Protein AF-A0A7V0XRC6-F1 (afdb_monomer_lite)

Radius of gyration: 18.19 Å; chains: 1; bounding box: 41×28×51 Å

Structure (mmCIF, N/CA/C/O backbone):
data_AF-A0A7V0XRC6-F1
#
_entry.id   AF-A0A7V0XRC6-F1
#
loop_
_atom_site.group_PDB
_atom_site.id
_atom_site.type_symbol
_atom_site.label_atom_id
_atom_site.label_alt_id
_atom_site.label_comp_id
_atom_site.label_asym_id
_atom_site.label_entity_id
_atom_site.label_seq_id
_atom_site.pdbx_PDB_ins_code
_atom_site.Cartn_x
_atom_site.Cartn_y
_atom_site.Cartn_z
_atom_site.occupancy
_atom_site.B_iso_or_equiv
_atom_site.auth_seq_id
_atom_site.auth_comp_id
_atom_site.auth_asym_id
_atom_site.auth_atom_id
_atom_site.pdbx_PDB_model_num
ATOM 1 N N . VAL A 1 1 ? 15.036 2.939 -5.766 1.00 83.31 1 VAL A N 1
ATOM 2 C CA . VAL A 1 1 ? 15.113 1.825 -6.747 1.00 83.31 1 VAL A CA 1
ATOM 3 C C . VAL A 1 1 ? 14.573 2.271 -8.090 1.00 83.31 1 VAL A C 1
ATOM 5 O O . VAL A 1 1 ? 15.359 2.330 -9.023 1.00 83.31 1 VAL A O 1
ATOM 8 N N . SER A 1 2 ? 13.305 2.693 -8.169 1.00 86.25 2 SER A N 1
ATOM 9 C CA . SER A 1 2 ? 12.701 3.225 -9.401 1.00 86.25 2 SER A CA 1
ATOM 10 C C . SER A 1 2 ? 13.539 4.325 -10.059 1.00 86.25 2 SER A C 1
ATOM 12 O O . SER A 1 2 ? 13.905 4.175 -11.213 1.00 86.25 2 SER A O 1
ATOM 14 N N . MET A 1 3 ? 13.958 5.357 -9.317 1.00 90.06 3 MET A N 1
ATOM 15 C CA . MET A 1 3 ? 14.792 6.444 -9.867 1.00 90.06 3 MET A CA 1
ATOM 16 C C . MET A 1 3 ? 16.083 5.955 -10.536 1.00 90.06 3 MET A C 1
ATOM 18 O O . MET A 1 3 ? 16.470 6.493 -11.564 1.00 90.06 3 MET A O 1
ATOM 22 N N . HIS A 1 4 ? 16.715 4.908 -9.998 1.00 93.50 4 HIS A N 1
ATOM 23 C CA . HIS A 1 4 ? 17.896 4.305 -10.617 1.00 93.50 4 HIS A CA 1
ATOM 24 C C . HIS A 1 4 ? 17.527 3.522 -11.884 1.00 93.50 4 HIS A C 1
ATOM 26 O O . HIS A 1 4 ? 18.182 3.667 -12.906 1.00 93.50 4 HIS A O 1
ATOM 32 N N . ILE A 1 5 ? 16.435 2.750 -11.864 1.00 94.19 5 ILE A N 1
ATOM 33 C CA . ILE A 1 5 ? 15.938 2.037 -13.054 1.00 94.19 5 ILE A CA 1
ATOM 34 C C . ILE A 1 5 ? 15.636 3.011 -14.201 1.00 94.19 5 ILE A C 1
ATOM 36 O O . ILE A 1 5 ? 15.929 2.713 -15.359 1.00 94.19 5 ILE A O 1
ATOM 40 N N . LEU A 1 6 ? 15.095 4.194 -13.893 1.00 94.38 6 LEU A N 1
ATOM 41 C CA . LEU A 1 6 ? 14.748 5.196 -14.902 1.00 94.38 6 LEU A CA 1
ATOM 42 C C . LEU A 1 6 ? 15.967 5.728 -15.674 1.00 94.38 6 LEU A C 1
ATOM 44 O O . LEU A 1 6 ? 15.819 6.108 -16.838 1.00 94.38 6 LEU A O 1
ATOM 48 N N . THR A 1 7 ? 17.162 5.704 -15.072 1.00 95.56 7 THR A N 1
ATOM 49 C CA . THR A 1 7 ? 18.411 6.143 -15.716 1.00 95.56 7 THR A CA 1
ATOM 50 C C . THR A 1 7 ? 19.081 5.059 -16.561 1.00 95.56 7 THR A C 1
ATOM 52 O O . THR A 1 7 ? 20.041 5.352 -17.267 1.00 95.56 7 THR A O 1
ATOM 55 N N . LEU A 1 8 ? 18.608 3.810 -16.506 1.00 94.81 8 LEU A N 1
ATOM 56 C CA . LEU A 1 8 ? 19.203 2.702 -17.255 1.00 94.81 8 LEU A CA 1
ATOM 57 C C . LEU A 1 8 ? 18.740 2.687 -18.722 1.00 94.81 8 LEU A C 1
ATOM 59 O O . LEU A 1 8 ? 17.635 3.127 -19.063 1.00 94.81 8 LEU A O 1
ATOM 63 N N . ASN A 1 9 ? 19.582 2.116 -19.587 1.00 94.12 9 ASN A N 1
ATOM 64 C CA . ASN A 1 9 ? 19.286 1.886 -21.009 1.00 94.12 9 ASN A CA 1
ATOM 65 C C . ASN A 1 9 ? 18.667 0.507 -21.277 1.00 94.12 9 ASN A C 1
ATOM 67 O O . ASN A 1 9 ? 17.942 0.335 -22.251 1.00 94.12 9 ASN A O 1
ATOM 71 N N . SER A 1 10 ? 18.936 -0.467 -20.409 1.00 93.75 10 SER A N 1
ATOM 72 C CA . SER A 1 10 ? 18.333 -1.800 -20.427 1.00 93.75 10 SER A CA 1
ATOM 73 C C . SER A 1 10 ? 18.234 -2.335 -18.999 1.00 93.75 10 SER A C 1
ATOM 75 O O . SER A 1 10 ? 18.891 -1.818 -18.092 1.00 93.75 10 SER A O 1
ATOM 77 N N . LEU A 1 11 ? 17.398 -3.349 -18.801 1.00 95.19 11 LEU A N 1
ATOM 78 C CA . LEU A 1 11 ? 17.209 -4.034 -17.529 1.00 95.19 11 LEU A CA 1
ATOM 79 C C . LEU A 1 11 ? 16.918 -5.506 -17.825 1.00 95.19 11 LEU A C 1
ATOM 81 O O . LEU A 1 11 ? 16.144 -5.793 -18.738 1.00 95.19 11 LEU A O 1
ATOM 85 N N . SER A 1 12 ? 17.529 -6.422 -17.077 1.00 94.75 12 SER A N 1
ATOM 86 C CA . SER A 1 12 ? 17.144 -7.836 -17.071 1.00 94.75 12 SER A CA 1
ATOM 87 C C . SER A 1 12 ? 16.329 -8.145 -15.822 1.00 94.75 12 SER A C 1
ATOM 89 O O . SER A 1 12 ? 16.464 -7.486 -14.793 1.00 94.75 12 SER A O 1
ATOM 91 N N . ASP A 1 13 ? 15.506 -9.181 -15.896 1.00 92.50 13 ASP A N 1
ATOM 92 C CA . ASP A 1 13 ? 14.722 -9.683 -14.766 1.00 92.50 13 ASP A CA 1
ATOM 93 C C . ASP A 1 13 ? 15.594 -10.339 -13.684 1.00 92.50 13 ASP A C 1
ATOM 95 O O . ASP A 1 13 ? 15.197 -10.449 -12.532 1.00 92.50 13 ASP A O 1
ATOM 99 N N . THR A 1 14 ? 16.817 -10.722 -14.038 1.00 94.50 14 THR A N 1
ATOM 100 C CA . THR A 1 14 ? 17.846 -11.201 -13.109 1.00 94.50 14 THR A CA 1
ATOM 101 C C . THR A 1 14 ? 18.688 -10.080 -12.501 1.00 94.50 14 THR A C 1
ATOM 103 O O . THR A 1 14 ? 19.553 -10.350 -11.664 1.00 94.50 14 THR A O 1
ATOM 106 N N . SER A 1 15 ? 18.489 -8.822 -12.912 1.00 96.12 15 SER A N 1
ATOM 107 C CA . SER A 1 15 ? 19.266 -7.711 -12.369 1.00 96.12 15 SER A CA 1
ATOM 108 C C . SER A 1 15 ? 18.884 -7.446 -10.914 1.00 96.12 15 SER A C 1
ATOM 110 O O . SER A 1 15 ? 17.739 -7.625 -10.486 1.00 96.12 15 SER A O 1
ATOM 112 N N . ARG A 1 16 ? 19.847 -6.942 -10.139 1.00 96.31 16 ARG A N 1
ATOM 113 C CA . ARG A 1 16 ? 19.629 -6.583 -8.734 1.00 96.31 16 ARG A CA 1
ATOM 114 C C . ARG A 1 16 ? 18.501 -5.562 -8.572 1.00 96.31 16 ARG A C 1
ATOM 116 O O . ARG A 1 16 ? 17.745 -5.625 -7.608 1.00 96.31 16 ARG A O 1
ATOM 123 N N . GLU A 1 17 ? 18.405 -4.597 -9.478 1.00 96.50 17 GLU A N 1
ATOM 124 C CA . GLU A 1 17 ? 17.394 -3.544 -9.467 1.00 96.50 17 GLU A CA 1
ATOM 125 C C . GLU A 1 17 ? 15.993 -4.105 -9.694 1.00 96.50 17 GLU A C 1
ATOM 127 O O . GLU A 1 17 ? 15.081 -3.726 -8.959 1.00 96.50 17 GLU A O 1
ATOM 132 N N . PHE A 1 18 ? 15.831 -5.005 -10.670 1.00 96.81 18 PHE A N 1
ATOM 133 C CA . PHE A 1 18 ? 14.541 -5.627 -10.955 1.00 96.81 18 PHE A CA 1
ATOM 134 C C . PHE A 1 18 ? 14.104 -6.556 -9.823 1.00 96.81 18 PHE A C 1
ATOM 136 O O . PHE A 1 18 ? 12.979 -6.440 -9.339 1.00 96.81 18 PHE A O 1
ATOM 143 N N . MET A 1 19 ? 15.006 -7.407 -9.330 1.00 96.69 19 MET A N 1
ATOM 144 C CA . MET A 1 19 ? 14.725 -8.289 -8.193 1.00 96.69 19 MET A CA 1
ATOM 145 C C . MET A 1 19 ? 14.339 -7.486 -6.948 1.00 96.69 19 MET A C 1
ATOM 147 O O . MET A 1 19 ? 13.372 -7.808 -6.264 1.00 96.69 19 MET A O 1
ATOM 151 N N . ARG A 1 20 ? 15.039 -6.375 -6.681 1.00 97.19 20 ARG A N 1
ATOM 152 C CA . ARG A 1 20 ? 14.698 -5.487 -5.565 1.00 97.19 20 ARG A CA 1
ATOM 153 C C . ARG A 1 20 ? 13.345 -4.803 -5.760 1.00 97.19 20 ARG A C 1
ATOM 155 O O . ARG A 1 20 ? 12.627 -4.630 -4.783 1.00 97.19 20 ARG A O 1
ATOM 162 N N . LEU A 1 21 ? 13.013 -4.375 -6.978 1.00 97.38 21 LEU A N 1
ATOM 163 C CA . LEU A 1 21 ? 11.708 -3.784 -7.274 1.00 97.38 21 LEU A CA 1
ATOM 164 C C . LEU A 1 21 ? 10.579 -4.810 -7.108 1.00 97.38 21 LEU A C 1
ATOM 166 O O . LEU A 1 21 ? 9.556 -4.474 -6.521 1.00 97.38 21 LEU A O 1
ATOM 170 N N . SER A 1 22 ? 10.790 -6.041 -7.574 1.00 96.69 22 SER A N 1
ATOM 171 C CA . SER A 1 22 ? 9.833 -7.147 -7.446 1.00 96.69 22 SER A CA 1
ATOM 172 C C . SER A 1 22 ? 9.567 -7.461 -5.978 1.00 96.69 22 SER A C 1
ATOM 174 O O . SER A 1 22 ? 8.424 -7.403 -5.548 1.00 96.69 22 SER A O 1
ATOM 176 N N . HIS A 1 23 ? 10.624 -7.612 -5.177 1.00 95.38 23 HIS A N 1
ATOM 177 C CA . HIS A 1 23 ? 10.496 -7.832 -3.738 1.00 95.38 23 HIS A CA 1
ATOM 178 C C . HIS A 1 23 ? 9.765 -6.677 -3.032 1.00 95.38 23 HIS A C 1
ATOM 180 O O . HIS A 1 23 ? 8.871 -6.907 -2.231 1.00 95.38 23 HIS A O 1
ATOM 186 N N . ILE A 1 24 ? 10.081 -5.412 -3.348 1.00 95.75 24 ILE A N 1
ATOM 187 C CA . ILE A 1 24 ? 9.326 -4.266 -2.800 1.00 95.75 24 ILE A CA 1
ATOM 188 C C . ILE A 1 24 ? 7.845 -4.345 -3.189 1.00 95.75 24 ILE A C 1
ATOM 190 O O . ILE A 1 24 ? 6.990 -4.018 -2.377 1.00 95.75 24 ILE A O 1
ATOM 194 N N . THR A 1 25 ? 7.547 -4.756 -4.420 1.00 96.25 25 THR A N 1
ATOM 195 C CA . THR A 1 25 ? 6.171 -4.876 -4.914 1.00 96.25 25 THR A CA 1
ATOM 196 C C . THR A 1 25 ? 5.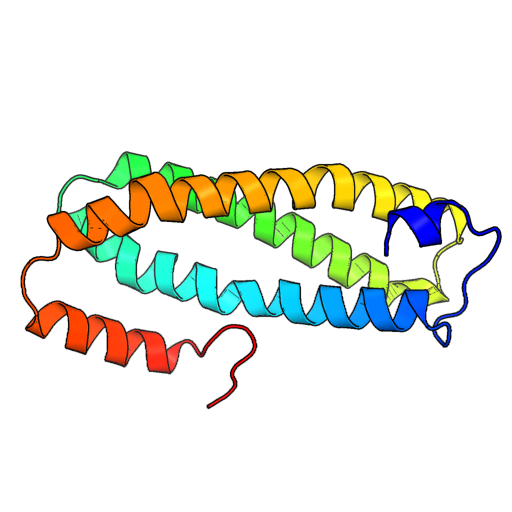412 -5.980 -4.180 1.00 96.25 25 THR A C 1
ATOM 198 O O . THR A 1 25 ? 4.271 -5.756 -3.801 1.00 96.25 25 THR A O 1
ATOM 201 N N . GLU A 1 26 ? 6.052 -7.116 -3.894 1.00 93.75 26 GLU A N 1
ATOM 202 C CA . GLU A 1 26 ? 5.484 -8.190 -3.064 1.00 93.75 26 GLU A CA 1
ATOM 203 C C . GLU A 1 26 ? 5.146 -7.695 -1.650 1.00 93.75 26 GLU A C 1
ATOM 205 O O . GLU A 1 26 ? 4.026 -7.888 -1.186 1.00 93.75 26 GLU A O 1
ATOM 210 N N . HIS A 1 27 ? 6.066 -6.972 -0.997 1.00 91.62 27 HIS A N 1
ATOM 211 C CA . HIS A 1 27 ? 5.808 -6.367 0.320 1.00 91.62 27 HIS A CA 1
ATOM 212 C C . HIS A 1 27 ? 4.677 -5.338 0.286 1.00 91.62 27 HIS A C 1
ATOM 214 O O . HIS A 1 27 ? 3.882 -5.266 1.214 1.00 91.62 27 HIS A O 1
ATOM 220 N N . LEU A 1 28 ? 4.586 -4.542 -0.782 1.00 93.94 28 LEU A N 1
ATOM 221 C CA . LEU A 1 28 ? 3.471 -3.613 -0.957 1.00 93.94 28 LEU A CA 1
ATOM 222 C C . LEU A 1 28 ? 2.150 -4.354 -1.175 1.00 93.94 28 LEU A C 1
ATOM 224 O O . LEU A 1 28 ? 1.133 -3.905 -0.670 1.00 93.94 28 LEU A O 1
ATOM 228 N N . ASN A 1 29 ? 2.148 -5.483 -1.881 1.00 92.00 29 ASN A N 1
ATOM 229 C CA . ASN A 1 29 ? 0.942 -6.287 -2.063 1.00 92.00 29 ASN A CA 1
ATOM 230 C C . ASN A 1 29 ? 0.431 -6.863 -0.731 1.00 92.00 29 ASN A C 1
ATOM 232 O O . ASN A 1 29 ? -0.774 -6.912 -0.516 1.00 92.00 29 ASN A O 1
ATOM 236 N N . ALA A 1 30 ? 1.332 -7.209 0.194 1.00 88.38 30 ALA A N 1
ATOM 237 C CA . ALA A 1 30 ? 0.966 -7.621 1.553 1.00 88.38 30 ALA A CA 1
ATOM 238 C C . ALA A 1 30 ? 0.323 -6.493 2.392 1.00 88.38 30 ALA A C 1
ATOM 240 O O . ALA A 1 30 ? -0.293 -6.762 3.420 1.00 88.38 30 ALA A O 1
ATOM 241 N N . LEU A 1 31 ? 0.399 -5.227 1.955 1.00 90.19 31 LEU A N 1
ATOM 242 C CA . LEU A 1 31 ? -0.319 -4.123 2.603 1.00 90.19 31 LEU A CA 1
ATOM 243 C C . LEU A 1 31 ? -1.841 -4.330 2.558 1.00 90.19 31 LEU A C 1
ATOM 245 O O . LEU A 1 31 ? -2.546 -3.778 3.393 1.00 90.19 31 LEU A O 1
ATOM 249 N N . GLU A 1 32 ? -2.366 -5.124 1.621 1.00 89.38 32 GLU A N 1
ATOM 250 C CA . GLU A 1 32 ? -3.805 -5.393 1.523 1.00 89.38 32 GLU A CA 1
ATOM 251 C C . GLU A 1 32 ? -4.403 -5.924 2.826 1.00 89.38 32 GLU A C 1
ATOM 253 O O . GLU A 1 32 ? -5.425 -5.390 3.255 1.00 89.38 32 GLU A O 1
ATOM 258 N N . GLU A 1 33 ? -3.706 -6.850 3.490 1.00 90.62 33 GLU A N 1
ATOM 259 C CA . GLU A 1 33 ? -4.079 -7.432 4.788 1.00 90.62 33 GLU A CA 1
ATOM 260 C C . GLU A 1 33 ? -4.157 -6.358 5.884 1.00 90.62 33 GLU A C 1
ATOM 262 O O . GLU A 1 33 ? -5.007 -6.385 6.773 1.00 90.62 33 GLU A O 1
ATOM 267 N N . HIS A 1 34 ? -3.272 -5.358 5.836 1.00 92.88 34 HIS A N 1
ATOM 268 C CA . HIS A 1 34 ? -3.348 -4.218 6.744 1.00 92.88 34 HIS A CA 1
ATOM 269 C C . HIS A 1 34 ? -4.595 -3.373 6.489 1.00 92.88 34 HIS A C 1
ATOM 271 O O . HIS A 1 34 ? -5.333 -3.109 7.437 1.00 92.88 34 HIS A O 1
ATOM 277 N N . LEU A 1 35 ? -4.860 -3.035 5.229 1.00 94.81 35 LEU A N 1
ATOM 278 C CA . LEU A 1 35 ? -6.034 -2.254 4.848 1.00 94.81 35 LEU A CA 1
ATOM 279 C C . LEU A 1 35 ? -7.346 -3.005 5.152 1.00 94.81 35 LEU A C 1
ATOM 281 O O . LEU A 1 35 ? -8.338 -2.376 5.513 1.00 94.81 35 LEU A O 1
ATOM 285 N N . ASP A 1 36 ? -7.368 -4.338 5.039 1.00 94.50 36 ASP A N 1
ATOM 286 C CA . ASP A 1 36 ? -8.536 -5.164 5.381 1.00 94.50 36 ASP A CA 1
ATOM 287 C C . ASP A 1 36 ? -8.808 -5.167 6.887 1.00 94.50 36 ASP A C 1
ATOM 289 O O . ASP A 1 36 ? -9.950 -4.985 7.300 1.00 94.50 36 ASP A O 1
ATOM 293 N N . ARG A 1 37 ? -7.776 -5.252 7.737 1.00 94.50 37 ARG A N 1
ATOM 294 C CA . ARG A 1 37 ? -7.959 -5.120 9.196 1.00 94.50 37 ARG A CA 1
ATOM 295 C C . ARG A 1 37 ? -8.584 -3.780 9.575 1.00 94.50 37 ARG A C 1
ATOM 297 O O . ARG A 1 37 ? -9.435 -3.712 10.462 1.00 94.50 37 ARG A O 1
ATOM 304 N N . GLU A 1 38 ? -8.194 -2.707 8.902 1.00 96.00 38 GLU A N 1
ATOM 305 C CA . GLU A 1 38 ? -8.817 -1.408 9.130 1.00 96.00 38 GLU A CA 1
ATOM 306 C C . GLU A 1 38 ? -10.266 -1.372 8.646 1.00 96.00 38 GLU A C 1
ATOM 308 O O . GLU A 1 38 ? -11.159 -1.036 9.428 1.00 96.00 38 GLU A O 1
ATOM 313 N N . ASN A 1 39 ? -10.500 -1.774 7.395 1.00 96.38 39 ASN A N 1
ATOM 314 C CA . ASN A 1 39 ? -11.815 -1.758 6.756 1.00 96.38 39 ASN A CA 1
ATOM 315 C C . ASN A 1 39 ? -12.845 -2.627 7.481 1.00 96.38 39 ASN A C 1
ATOM 317 O O . ASN A 1 39 ? -13.983 -2.198 7.680 1.00 96.38 39 ASN A O 1
ATOM 321 N N . ASP A 1 40 ? -12.444 -3.832 7.877 1.00 95.25 40 ASP A N 1
ATOM 322 C CA . ASP A 1 40 ? -13.361 -4.874 8.329 1.00 95.25 40 ASP A CA 1
ATOM 323 C C . ASP A 1 40 ? -13.463 -4.947 9.854 1.00 95.25 40 ASP A C 1
ATOM 325 O O . ASP A 1 40 ? -14.433 -5.496 10.380 1.00 95.25 40 ASP A O 1
ATOM 329 N N . VAL A 1 41 ? -12.504 -4.362 10.585 1.00 94.44 41 VAL A N 1
ATOM 330 C CA . VAL A 1 41 ? -12.462 -4.438 12.055 1.00 94.44 41 VAL A CA 1
ATOM 331 C C . VAL A 1 41 ? -12.528 -3.060 12.708 1.00 94.44 41 VAL A C 1
ATOM 333 O O . VAL A 1 41 ? -13.403 -2.816 13.544 1.00 94.44 41 VAL A O 1
ATOM 336 N N . ILE A 1 42 ? -11.652 -2.125 12.331 1.00 95.00 42 ILE A N 1
ATOM 337 C CA . ILE A 1 42 ? -11.574 -0.808 12.990 1.00 95.00 42 ILE A CA 1
ATOM 338 C C . ILE A 1 42 ? -12.700 0.124 12.526 1.00 95.00 42 ILE A C 1
ATOM 340 O O . ILE A 1 42 ? -13.377 0.753 13.349 1.00 95.00 42 ILE A O 1
ATOM 344 N N . PHE A 1 43 ? -12.951 0.207 11.220 1.00 97.06 43 PHE A N 1
ATOM 345 C CA . PHE A 1 43 ? -13.945 1.123 10.664 1.00 97.06 43 PHE A CA 1
ATOM 346 C C . PHE A 1 43 ? -15.371 0.825 11.120 1.00 97.06 43 PHE A C 1
ATOM 348 O O . PHE A 1 43 ? -16.061 1.788 11.451 1.00 97.06 43 PHE A O 1
ATOM 355 N N . PRO A 1 44 ? -15.848 -0.431 11.229 1.00 95.62 44 PRO A N 1
ATOM 356 C CA . PRO A 1 44 ? -17.178 -0.705 11.764 1.00 95.62 44 PRO A CA 1
ATOM 357 C C . PRO A 1 44 ? -17.367 -0.145 13.178 1.00 95.62 44 PRO A C 1
ATOM 359 O O . PRO A 1 44 ? -18.419 0.421 13.484 1.00 95.62 44 PRO A O 1
ATOM 362 N N . MET A 1 45 ? -16.326 -0.213 14.014 1.00 94.25 45 MET A N 1
ATOM 363 C CA . MET A 1 45 ? -16.355 0.309 15.382 1.00 94.25 45 MET A CA 1
ATOM 364 C C . MET A 1 45 ? -16.410 1.836 15.428 1.00 94.25 45 MET A C 1
ATOM 366 O O . MET A 1 45 ? -17.130 2.407 16.252 1.00 94.25 45 MET A O 1
ATOM 370 N N . LEU A 1 46 ? -15.680 2.512 14.545 1.00 96.44 46 LEU A N 1
ATOM 371 C CA . LEU A 1 46 ? -15.712 3.970 14.428 1.00 96.44 46 LEU A CA 1
ATOM 372 C C . LEU A 1 46 ? -17.021 4.467 13.794 1.00 96.44 46 LEU A C 1
ATOM 374 O O . LEU A 1 46 ? -17.641 5.410 14.295 1.00 96.44 46 LEU A O 1
ATOM 378 N N . LYS A 1 47 ? -17.500 3.790 12.745 1.00 97.06 47 LYS A N 1
ATOM 379 C CA . LYS A 1 47 ? -18.778 4.063 12.069 1.00 97.06 47 LYS A CA 1
ATOM 380 C C . LYS A 1 47 ? -19.949 3.977 13.042 1.00 97.06 47 LYS A C 1
ATOM 382 O O . LYS A 1 47 ? -20.753 4.905 13.102 1.00 97.06 47 LYS A O 1
ATOM 387 N N . SER A 1 48 ? -19.999 2.938 13.883 1.00 95.12 48 SER A N 1
ATOM 388 C CA . SER A 1 48 ? -21.051 2.787 14.900 1.00 95.12 48 SER A CA 1
ATOM 389 C C . SER A 1 48 ? -21.041 3.893 15.967 1.00 95.12 48 SER A C 1
ATOM 391 O O . SER A 1 48 ? -21.977 3.990 16.757 1.00 95.12 48 SER A O 1
ATOM 393 N N . ARG A 1 49 ? -19.979 4.707 16.016 1.00 94.81 49 ARG A N 1
ATOM 394 C CA . ARG A 1 49 ? -19.782 5.834 16.940 1.00 94.81 49 ARG A CA 1
ATOM 395 C C . ARG A 1 49 ? -19.884 7.196 16.242 1.00 94.81 49 ARG A C 1
ATOM 397 O O . ARG A 1 49 ? -19.531 8.208 16.835 1.00 94.81 49 ARG A O 1
ATOM 404 N N . GLY A 1 50 ? -20.383 7.233 15.003 1.00 96.44 50 GLY A N 1
ATOM 405 C CA . GLY A 1 50 ? -20.675 8.469 14.269 1.00 96.44 50 GLY A CA 1
ATOM 406 C C . GLY A 1 50 ? -19.563 8.965 13.341 1.00 96.44 50 GLY A C 1
ATOM 407 O O . GLY A 1 50 ? -19.718 10.019 12.731 1.00 96.44 50 GLY A O 1
ATOM 408 N N . TRP A 1 51 ? -18.474 8.211 13.172 1.00 97.38 51 TRP A N 1
ATOM 409 C CA . TRP A 1 51 ? -17.312 8.622 12.368 1.00 97.38 51 TRP A CA 1
ATOM 410 C C . TRP A 1 51 ? -17.340 8.112 10.922 1.00 97.38 51 TRP A C 1
ATOM 412 O O . TRP A 1 51 ? -16.303 7.914 10.291 1.00 97.38 51 TRP A O 1
ATOM 422 N N . GLU A 1 52 ? -18.533 7.905 10.363 1.00 97.31 52 GLU A N 1
ATOM 423 C CA . GLU A 1 52 ? -18.692 7.279 9.048 1.00 97.31 52 GLU A CA 1
ATOM 424 C C . GLU A 1 52 ? -18.054 8.070 7.903 1.00 97.31 52 GLU A C 1
ATOM 426 O O . GLU A 1 52 ? -17.475 7.479 6.992 1.00 97.31 52 GLU A O 1
ATOM 431 N N . THR A 1 53 ? -18.128 9.399 7.945 1.00 97.44 53 THR A N 1
ATOM 432 C CA . THR A 1 53 ? -17.557 10.259 6.901 1.00 97.44 53 THR A CA 1
ATOM 433 C C . THR A 1 53 ? -16.035 10.180 6.860 1.00 97.44 53 THR A C 1
ATOM 435 O O . THR A 1 53 ? -15.467 10.113 5.771 1.00 97.44 53 THR A O 1
ATOM 438 N N . LEU A 1 54 ? -15.385 10.136 8.029 1.00 96.56 54 LEU A N 1
ATOM 439 C CA . LEU A 1 54 ? -13.941 9.944 8.138 1.00 96.56 54 LEU A CA 1
ATOM 440 C C . LEU A 1 54 ? -13.548 8.576 7.580 1.00 96.56 54 LEU A C 1
ATOM 442 O O . LEU A 1 54 ? -12.732 8.521 6.665 1.00 96.56 54 LEU A O 1
ATOM 446 N N . CYS A 1 55 ? -14.175 7.496 8.062 1.00 97.62 55 CYS A N 1
ATOM 447 C CA . CYS A 1 55 ? -13.874 6.146 7.583 1.00 97.62 55 CYS A CA 1
ATOM 448 C C . CYS A 1 55 ? -14.056 6.035 6.066 1.00 97.62 55 CYS A C 1
ATOM 450 O O . CYS A 1 55 ? -13.181 5.519 5.389 1.00 97.62 55 CYS A O 1
ATOM 452 N N . ARG A 1 56 ? -15.131 6.603 5.504 1.00 97.56 56 ARG A N 1
ATOM 453 C CA . ARG A 1 56 ? -15.359 6.598 4.052 1.00 97.56 56 ARG A CA 1
ATOM 454 C C . ARG A 1 56 ? -14.272 7.345 3.277 1.00 97.56 56 ARG A C 1
ATOM 456 O O . ARG A 1 56 ? -13.947 6.964 2.156 1.00 97.56 56 ARG A O 1
ATOM 463 N N . SER A 1 57 ? -13.726 8.423 3.839 1.00 96.69 57 SER A N 1
ATOM 464 C CA . SER A 1 57 ? -12.600 9.136 3.228 1.00 96.69 57 SER A CA 1
ATOM 465 C C . SER A 1 57 ? -11.363 8.242 3.154 1.00 96.69 57 SER A C 1
ATOM 467 O O . SER A 1 57 ? -10.755 8.148 2.091 1.00 96.69 57 SER A O 1
ATOM 469 N N . VAL A 1 58 ? -11.041 7.550 4.248 1.00 97.19 58 VAL A N 1
ATOM 470 C CA . VAL A 1 58 ? -9.892 6.637 4.327 1.00 97.19 58 VAL A CA 1
ATOM 471 C C . VAL A 1 58 ? -10.099 5.401 3.433 1.00 97.19 58 VAL A C 1
ATOM 473 O O . VAL A 1 58 ? -9.212 5.038 2.670 1.00 97.19 58 VAL A O 1
ATOM 476 N N . GLU A 1 59 ? -11.309 4.835 3.380 1.00 97.62 59 GLU A N 1
ATOM 477 C CA . GLU A 1 59 ? -11.663 3.746 2.449 1.00 97.62 59 GLU A CA 1
ATOM 478 C C . GLU A 1 59 ? -11.414 4.128 0.982 1.00 97.62 59 GLU A C 1
ATOM 480 O O . GLU A 1 59 ? -10.943 3.313 0.186 1.00 97.62 59 GLU A O 1
ATOM 485 N N . ASN A 1 60 ? -11.690 5.379 0.602 1.00 96.88 60 ASN A N 1
ATOM 486 C CA . ASN A 1 60 ? -11.376 5.848 -0.746 1.00 96.88 60 ASN A CA 1
ATOM 487 C C . ASN A 1 60 ? -9.860 5.889 -0.991 1.00 96.88 60 ASN A C 1
ATOM 489 O O . ASN A 1 60 ? -9.420 5.507 -2.074 1.00 96.88 60 ASN A O 1
ATOM 493 N N . GLU A 1 61 ? -9.057 6.304 -0.005 1.00 97.38 61 GLU A N 1
ATOM 494 C CA . GLU A 1 61 ? -7.589 6.224 -0.080 1.00 97.38 61 GLU A CA 1
ATOM 495 C C . GLU A 1 61 ? -7.127 4.773 -0.285 1.00 97.38 61 GLU A C 1
ATOM 497 O O . GLU A 1 61 ? -6.307 4.521 -1.174 1.00 97.38 61 GLU A O 1
ATOM 502 N N . HIS A 1 62 ? -7.726 3.810 0.427 1.00 97.75 62 HIS A N 1
ATOM 503 C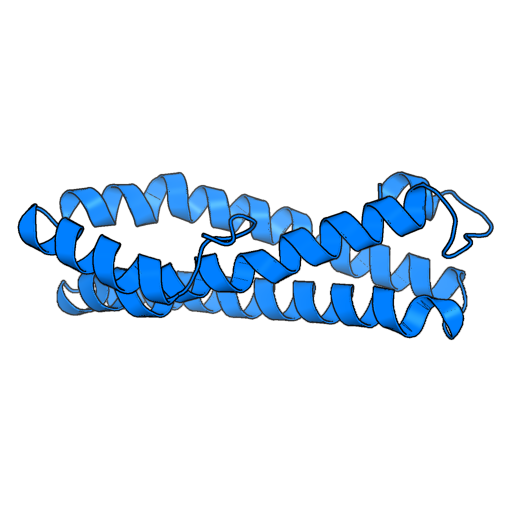 CA . HIS A 1 62 ? -7.428 2.379 0.271 1.00 97.75 62 HIS A CA 1
ATOM 504 C C . HIS A 1 62 ? -7.685 1.896 -1.159 1.00 97.75 62 HIS A C 1
ATOM 506 O O . HIS A 1 62 ? -6.845 1.204 -1.735 1.00 97.75 62 HIS A O 1
ATOM 512 N N . ILE A 1 63 ? -8.812 2.282 -1.769 1.00 96.75 63 ILE A N 1
ATOM 513 C CA . ILE A 1 63 ? -9.149 1.910 -3.156 1.00 96.75 63 ILE A CA 1
ATOM 514 C C . ILE A 1 63 ? -8.064 2.392 -4.127 1.00 96.75 63 ILE A C 1
ATOM 516 O O . ILE A 1 63 ? -7.610 1.639 -4.997 1.00 96.75 63 ILE A O 1
ATOM 520 N N . TYR A 1 64 ? -7.628 3.642 -3.976 1.00 95.56 64 TYR A N 1
ATOM 521 C CA . TYR A 1 64 ? -6.589 4.231 -4.815 1.00 95.56 64 TYR A CA 1
ATOM 522 C C . TYR A 1 64 ? -5.234 3.537 -4.645 1.00 95.56 64 TYR A C 1
ATOM 524 O O . TYR A 1 64 ? -4.571 3.215 -5.637 1.00 95.56 64 TYR A O 1
ATOM 532 N N . ILE A 1 65 ? -4.837 3.272 -3.399 1.00 97.31 65 ILE A N 1
ATOM 533 C CA . ILE A 1 65 ? -3.580 2.598 -3.066 1.00 97.31 65 ILE A CA 1
ATOM 534 C C . ILE A 1 65 ? -3.574 1.167 -3.612 1.00 97.31 65 ILE A C 1
ATOM 536 O O . ILE A 1 65 ? -2.635 0.802 -4.323 1.00 97.31 65 ILE A O 1
ATOM 540 N N . ARG A 1 66 ? -4.641 0.391 -3.374 1.00 96.75 66 ARG A N 1
ATOM 541 C CA . ARG A 1 66 ? -4.792 -0.980 -3.896 1.00 96.75 66 ARG A CA 1
ATOM 542 C C . ARG A 1 66 ? -4.685 -1.022 -5.409 1.00 96.75 66 ARG A C 1
ATOM 544 O O . ARG A 1 66 ? -3.900 -1.794 -5.949 1.00 96.75 66 ARG A O 1
ATOM 551 N N . THR A 1 67 ? -5.402 -0.133 -6.096 1.00 96.94 67 THR A N 1
ATOM 552 C CA . THR A 1 67 ? -5.363 -0.057 -7.563 1.00 96.94 67 THR A CA 1
ATOM 553 C C . THR A 1 67 ? -3.935 0.167 -8.068 1.00 96.94 67 THR A C 1
ATOM 555 O O . THR A 1 67 ? -3.465 -0.540 -8.959 1.00 96.94 67 THR A O 1
ATOM 558 N N . ALA A 1 68 ? -3.204 1.107 -7.465 1.00 96.75 68 ALA A N 1
ATOM 559 C CA . ALA A 1 68 ? -1.831 1.404 -7.859 1.00 96.75 68 ALA A CA 1
ATOM 560 C C . ALA A 1 68 ? -0.846 0.260 -7.543 1.00 96.75 68 ALA A C 1
ATOM 562 O O . ALA A 1 68 ? 0.081 0.026 -8.324 1.00 96.75 68 ALA A O 1
ATOM 563 N N . ILE A 1 69 ? -1.040 -0.467 -6.438 1.00 97.06 69 ILE A N 1
ATOM 564 C CA . ILE A 1 69 ? -0.245 -1.654 -6.083 1.00 97.06 69 ILE A CA 1
ATOM 565 C C . ILE A 1 69 ? -0.532 -2.810 -7.047 1.00 97.06 69 ILE A C 1
ATOM 567 O O . ILE A 1 69 ? 0.406 -3.441 -7.538 1.00 97.06 69 ILE A O 1
ATOM 571 N N . HIS A 1 70 ? -1.796 -3.050 -7.403 1.00 97.50 70 HIS A N 1
ATOM 572 C CA . HIS A 1 70 ? -2.172 -4.049 -8.409 1.00 97.50 70 HIS A CA 1
ATOM 573 C C . HIS A 1 70 ? -1.571 -3.736 -9.772 1.00 97.50 70 HIS A C 1
ATOM 575 O O . HIS A 1 70 ? -1.055 -4.631 -10.441 1.00 97.50 70 HIS A O 1
ATOM 581 N N . ASP A 1 71 ? -1.600 -2.475 -10.193 1.00 97.75 71 ASP A N 1
ATOM 582 C CA . ASP A 1 71 ? -1.018 -2.065 -11.469 1.00 97.75 71 ASP A CA 1
ATOM 583 C C . ASP A 1 71 ? 0.512 -2.172 -11.468 1.00 97.75 71 ASP A C 1
ATOM 585 O O . ASP A 1 71 ? 1.097 -2.599 -12.468 1.00 97.75 71 ASP A O 1
ATOM 589 N N . LEU A 1 72 ? 1.169 -1.880 -10.339 1.00 97.88 72 LEU A N 1
ATOM 590 C CA . LEU A 1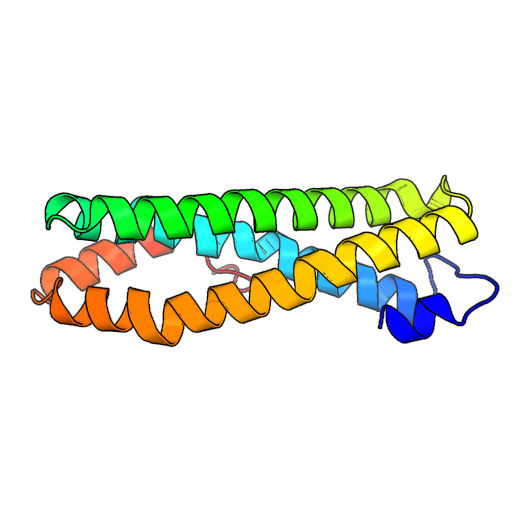 72 ? 2.599 -2.141 -10.164 1.00 97.88 72 LEU A CA 1
ATOM 591 C C . LEU A 1 72 ? 2.907 -3.643 -10.229 1.00 97.88 72 LEU A C 1
ATOM 593 O O . LEU A 1 72 ? 3.823 -4.046 -10.944 1.00 97.88 72 LEU A O 1
ATOM 597 N N . THR A 1 73 ? 2.115 -4.475 -9.558 1.00 97.81 73 THR A N 1
ATOM 598 C CA . THR A 1 73 ? 2.266 -5.938 -9.569 1.00 97.81 73 THR A CA 1
ATOM 599 C C . THR A 1 73 ? 2.113 -6.504 -10.975 1.00 97.81 73 THR A C 1
ATOM 601 O O . THR A 1 73 ? 2.971 -7.258 -11.439 1.00 97.81 73 THR A O 1
ATOM 604 N N . LYS A 1 74 ? 1.085 -6.072 -11.717 1.00 97.88 74 LYS A N 1
ATOM 605 C CA . LYS A 1 74 ? 0.903 -6.440 -13.129 1.00 97.88 74 LYS A CA 1
ATOM 606 C C . LYS A 1 74 ? 2.106 -6.027 -13.969 1.00 97.88 74 LYS A C 1
ATOM 608 O O . LYS A 1 74 ? 2.582 -6.838 -14.758 1.00 97.88 74 LYS A O 1
ATOM 613 N N . LEU A 1 75 ? 2.612 -4.803 -13.789 1.00 97.88 75 LEU A N 1
ATOM 614 C CA . LEU A 1 75 ? 3.772 -4.289 -14.520 1.00 97.88 75 LEU A CA 1
ATOM 615 C C . LEU A 1 75 ? 5.021 -5.162 -14.317 1.00 97.88 75 LEU A C 1
ATOM 617 O O . LEU A 1 75 ? 5.743 -5.427 -15.279 1.00 97.88 75 LEU A O 1
ATOM 621 N N . ILE A 1 76 ? 5.263 -5.628 -13.088 1.00 97.50 76 ILE A N 1
ATOM 622 C CA . ILE A 1 76 ? 6.351 -6.567 -12.781 1.00 97.50 76 ILE A CA 1
ATOM 623 C C . ILE A 1 76 ? 6.108 -7.925 -13.446 1.00 97.50 76 ILE A C 1
ATOM 625 O O . ILE A 1 76 ? 7.011 -8.455 -14.093 1.00 97.50 76 ILE A O 1
ATOM 629 N N . LEU A 1 77 ? 4.885 -8.454 -13.363 1.00 97.06 77 LEU A N 1
ATOM 630 C CA . LEU A 1 77 ? 4.530 -9.767 -13.907 1.00 97.06 77 LEU A CA 1
ATOM 631 C C . LEU A 1 77 ? 4.738 -9.858 -15.429 1.00 97.06 77 LEU A C 1
ATOM 633 O O . LEU A 1 77 ? 5.214 -10.871 -15.942 1.00 97.06 77 LEU A O 1
ATOM 637 N N . VAL A 1 78 ? 4.409 -8.790 -16.166 1.00 97.00 78 VAL A N 1
ATOM 638 C CA . VAL A 1 78 ? 4.522 -8.749 -17.636 1.00 97.00 78 VAL A CA 1
ATOM 639 C C . VAL A 1 78 ? 5.851 -8.180 -18.140 1.00 97.00 78 VAL A C 1
ATOM 641 O O . VAL A 1 78 ? 6.004 -7.960 -19.345 1.00 97.00 78 VAL A O 1
ATOM 644 N N . PHE A 1 79 ? 6.830 -7.951 -17.257 1.00 97.00 79 PHE A N 1
ATOM 645 C CA . PHE A 1 79 ? 8.092 -7.281 -17.588 1.00 97.00 79 PHE A CA 1
ATOM 646 C C . PHE A 1 79 ? 8.803 -7.885 -18.807 1.00 97.00 79 PHE A C 1
ATOM 648 O O . PHE A 1 79 ? 9.168 -7.153 -19.725 1.00 97.00 79 PHE A O 1
ATOM 655 N N . ARG A 1 80 ? 8.931 -9.221 -18.865 1.00 94.44 80 ARG A N 1
ATOM 656 C CA . ARG A 1 80 ? 9.602 -9.939 -19.971 1.00 94.44 80 ARG A CA 1
ATOM 657 C C . ARG A 1 80 ? 8.973 -9.678 -21.343 1.00 94.44 80 ARG A C 1
ATOM 659 O O . ARG A 1 80 ? 9.656 -9.788 -22.356 1.00 94.44 80 ARG A O 1
ATOM 666 N N . ASN A 1 81 ? 7.690 -9.323 -21.367 1.00 95.62 81 ASN A N 1
ATOM 667 C CA . ASN A 1 81 ? 6.918 -9.073 -22.582 1.00 95.62 81 ASN A CA 1
ATOM 668 C C . ASN A 1 81 ? 6.736 -7.571 -22.861 1.00 95.62 81 ASN A C 1
ATOM 670 O O . ASN A 1 81 ? 6.017 -7.198 -23.786 1.00 95.62 81 ASN A O 1
ATOM 674 N N . THR A 1 82 ? 7.364 -6.700 -22.066 1.00 94.88 82 THR A N 1
ATOM 675 C CA . THR A 1 82 ? 7.179 -5.249 -22.134 1.00 94.88 82 THR A CA 1
ATOM 676 C C . THR A 1 82 ? 8.444 -4.574 -22.645 1.00 94.88 82 THR A C 1
ATOM 678 O O . THR A 1 82 ? 9.548 -4.816 -22.163 1.00 94.88 82 THR A O 1
ATOM 681 N N . ASN A 1 83 ? 8.297 -3.671 -23.617 1.00 96.62 83 ASN A N 1
ATOM 682 C CA . ASN A 1 83 ? 9.409 -2.833 -24.052 1.00 96.62 83 ASN A CA 1
ATOM 683 C C . ASN A 1 83 ? 9.941 -2.003 -22.869 1.00 96.62 83 ASN A C 1
ATOM 685 O O . ASN A 1 83 ? 9.169 -1.350 -22.168 1.00 96.62 83 ASN A O 1
ATOM 689 N N . PHE A 1 84 ? 11.261 -1.969 -22.674 1.00 96.69 84 PHE A N 1
ATOM 690 C CA . PHE A 1 84 ? 11.844 -1.340 -21.489 1.00 96.69 84 PHE A CA 1
ATOM 691 C C . PHE A 1 84 ? 11.530 0.162 -21.353 1.00 96.69 84 PHE A C 1
ATOM 693 O O . PHE A 1 84 ? 11.339 0.657 -20.243 1.00 96.69 84 PHE A O 1
ATOM 700 N N . THR A 1 85 ? 11.401 0.903 -22.456 1.00 96.75 85 THR A N 1
ATOM 701 C CA . THR A 1 85 ? 10.988 2.316 -22.408 1.00 96.75 85 THR A CA 1
ATOM 702 C C . THR A 1 85 ? 9.547 2.460 -21.922 1.00 96.75 85 THR A C 1
ATOM 704 O O . THR A 1 85 ? 9.261 3.330 -21.099 1.00 96.75 85 THR A O 1
ATOM 707 N N . VAL A 1 86 ? 8.647 1.583 -22.377 1.00 97.38 86 VAL A N 1
ATOM 708 C CA . VAL A 1 86 ? 7.252 1.539 -21.907 1.00 97.38 86 VAL A CA 1
ATOM 709 C C . VAL A 1 86 ? 7.208 1.203 -20.418 1.00 97.38 86 VAL A C 1
ATOM 711 O O . VAL A 1 86 ? 6.566 1.923 -19.654 1.00 97.38 86 VAL A O 1
ATOM 714 N N . PHE A 1 87 ? 7.975 0.194 -19.996 1.00 98.00 87 PHE A N 1
ATOM 715 C CA . PHE A 1 87 ? 8.107 -0.185 -18.592 1.00 98.00 87 PHE A CA 1
ATOM 716 C C . PHE A 1 87 ? 8.571 0.990 -17.722 1.00 98.00 87 PHE A C 1
ATOM 718 O O . PHE A 1 87 ? 7.945 1.289 -16.708 1.00 98.00 87 PHE A O 1
ATOM 725 N N . LYS A 1 88 ? 9.623 1.716 -18.134 1.00 97.44 88 LYS A N 1
ATOM 726 C CA . LYS A 1 88 ? 10.112 2.902 -17.409 1.00 97.44 88 LYS A CA 1
ATOM 727 C C . LYS A 1 88 ? 9.034 3.970 -17.260 1.00 97.44 88 LYS A C 1
ATOM 729 O O . LYS A 1 88 ? 8.877 4.528 -16.177 1.00 97.44 88 LYS A O 1
ATOM 734 N N . ASN A 1 89 ? 8.289 4.252 -18.325 1.00 97.69 89 ASN A N 1
ATOM 735 C CA . ASN A 1 89 ? 7.237 5.265 -18.290 1.00 97.69 89 ASN A CA 1
ATOM 736 C C . ASN A 1 89 ? 6.110 4.874 -17.329 1.00 97.69 89 ASN A C 1
ATOM 738 O O . ASN A 1 89 ? 5.707 5.692 -16.505 1.00 97.69 89 ASN A O 1
ATOM 742 N N . GLN A 1 90 ? 5.653 3.621 -17.383 1.00 98.00 90 GLN A N 1
ATOM 743 C CA . GLN A 1 90 ? 4.624 3.108 -16.477 1.00 98.00 90 GLN A CA 1
ATOM 744 C C . GLN A 1 90 ? 5.111 3.095 -15.023 1.00 98.00 90 GLN A C 1
ATOM 746 O O . GLN A 1 90 ? 4.425 3.621 -14.150 1.00 98.00 90 GLN A O 1
ATOM 751 N N . LEU A 1 91 ? 6.330 2.606 -14.768 1.00 98.19 91 LEU A N 1
ATOM 752 C CA . LEU A 1 91 ? 6.936 2.606 -13.435 1.00 98.19 91 LEU A CA 1
ATOM 753 C C . LEU A 1 91 ? 7.068 4.027 -12.867 1.00 98.19 91 LEU A C 1
ATOM 755 O O . LEU A 1 91 ? 6.791 4.261 -11.690 1.00 98.19 91 LEU A O 1
ATOM 759 N N . ASN A 1 92 ? 7.482 4.995 -13.688 1.00 97.88 92 ASN A N 1
ATOM 760 C CA . ASN A 1 92 ? 7.590 6.394 -13.275 1.00 97.88 92 ASN A CA 1
ATOM 761 C C . ASN A 1 92 ? 6.221 6.978 -12.905 1.00 97.88 92 ASN A C 1
ATOM 763 O O . ASN A 1 92 ? 6.085 7.597 -11.854 1.00 97.88 92 ASN A O 1
ATOM 767 N N . SER A 1 93 ? 5.205 6.761 -13.743 1.00 97.31 93 SER A N 1
ATOM 768 C CA . SER A 1 93 ? 3.845 7.240 -13.481 1.00 97.31 93 SER A CA 1
ATOM 769 C C . SER A 1 93 ? 3.261 6.627 -12.209 1.00 97.31 93 SER A C 1
ATOM 771 O O . SER A 1 93 ? 2.787 7.363 -11.346 1.00 97.31 93 SER A O 1
ATOM 773 N N . LEU A 1 94 ? 3.374 5.304 -12.048 1.00 97.81 94 LEU A N 1
ATOM 774 C CA . LEU A 1 94 ? 2.891 4.599 -10.860 1.00 97.81 94 LEU A CA 1
ATOM 775 C C . LEU A 1 94 ? 3.594 5.087 -9.594 1.00 97.81 94 LEU A C 1
ATOM 777 O O . LEU A 1 94 ? 2.934 5.407 -8.614 1.00 97.81 94 LEU A O 1
ATOM 781 N N . THR A 1 95 ? 4.923 5.220 -9.604 1.00 96.56 95 THR A N 1
ATOM 782 C CA . THR A 1 95 ? 5.664 5.650 -8.402 1.00 96.56 95 THR A CA 1
ATOM 783 C C . THR A 1 95 ? 5.439 7.117 -8.041 1.00 96.56 95 THR A C 1
ATOM 785 O O . THR A 1 95 ? 5.423 7.450 -6.856 1.00 96.56 95 THR A O 1
ATOM 788 N N . LYS A 1 96 ? 5.202 7.995 -9.024 1.00 96.19 96 LYS A N 1
ATOM 789 C CA . LYS A 1 96 ? 4.803 9.391 -8.774 1.00 96.19 96 LYS A CA 1
ATOM 790 C C . LYS A 1 96 ? 3.436 9.513 -8.111 1.00 96.19 96 LYS A C 1
ATOM 792 O O . LYS A 1 96 ? 3.201 10.508 -7.437 1.00 96.19 96 LYS A O 1
ATOM 797 N N . TYR A 1 97 ? 2.565 8.531 -8.308 1.00 95.00 97 TYR A N 1
ATOM 798 C CA . TYR A 1 97 ? 1.249 8.492 -7.687 1.00 95.00 97 TYR A CA 1
ATOM 799 C C . TYR A 1 97 ? 1.268 7.756 -6.341 1.00 95.00 97 TYR A C 1
ATOM 801 O O . TYR A 1 97 ? 0.895 8.319 -5.314 1.00 95.00 97 TYR A O 1
ATOM 809 N N . LEU A 1 98 ? 1.778 6.524 -6.331 1.00 96.50 98 LEU A N 1
ATOM 810 C CA . LEU A 1 98 ? 1.736 5.627 -5.179 1.00 96.50 98 LEU A CA 1
ATOM 811 C C . LEU A 1 98 ? 2.566 6.145 -4.000 1.00 96.50 98 LEU A C 1
ATOM 813 O O . LEU A 1 98 ? 2.115 6.079 -2.861 1.00 96.50 98 LEU A O 1
ATOM 817 N N . CYS A 1 99 ? 3.771 6.679 -4.240 1.00 96.19 99 CYS A N 1
ATOM 818 C CA . CYS A 1 99 ? 4.635 7.105 -3.137 1.00 96.19 99 CYS A CA 1
ATOM 819 C C . CYS A 1 99 ? 4.061 8.294 -2.342 1.00 96.19 99 CYS A C 1
ATOM 821 O O . CYS A 1 99 ? 4.119 8.242 -1.114 1.00 96.19 99 CYS A O 1
ATOM 823 N N . PRO A 1 100 ? 3.537 9.365 -2.971 1.00 96.44 100 PRO A N 1
ATOM 824 C CA . PRO A 1 100 ? 2.832 10.411 -2.234 1.00 96.44 100 PRO A CA 1
ATOM 825 C C . PRO A 1 100 ? 1.549 9.916 -1.564 1.00 96.44 100 PRO A C 1
ATOM 827 O O . PRO A 1 100 ? 1.341 10.256 -0.404 1.00 96.44 100 PRO A O 1
ATOM 830 N N . ALA A 1 101 ? 0.744 9.094 -2.250 1.00 96.12 101 ALA A N 1
ATOM 831 C CA . ALA A 1 101 ? -0.508 8.569 -1.705 1.00 96.12 101 ALA A CA 1
ATOM 832 C C . ALA A 1 101 ? -0.276 7.775 -0.411 1.00 96.12 101 ALA A C 1
ATOM 834 O O . ALA A 1 101 ? -0.868 8.101 0.610 1.00 96.12 101 ALA A O 1
ATOM 835 N N . LEU A 1 102 ? 0.667 6.824 -0.414 1.00 96.75 102 LEU A N 1
ATOM 836 C CA . LEU A 1 102 ? 1.024 6.056 0.785 1.00 96.75 102 LEU A CA 1
ATOM 837 C C . LEU A 1 102 ? 1.522 6.947 1.928 1.00 96.75 102 LEU A C 1
ATOM 839 O O . LEU A 1 102 ? 1.132 6.757 3.070 1.00 96.75 102 LEU A O 1
ATOM 843 N N . LYS A 1 103 ? 2.375 7.939 1.641 1.00 96.88 103 LYS A N 1
ATOM 844 C CA . LYS A 1 103 ? 2.882 8.848 2.684 1.00 96.88 103 LYS A CA 1
ATOM 845 C C . LYS A 1 103 ? 1.774 9.676 3.320 1.00 96.88 103 LYS A C 1
ATOM 847 O O . LYS A 1 103 ? 1.814 9.917 4.520 1.00 96.88 103 LYS A O 1
ATOM 852 N N . GLN A 1 104 ? 0.846 10.162 2.504 1.00 96.75 104 GLN A N 1
ATOM 853 C CA . GLN A 1 104 ? -0.289 10.932 2.987 1.00 96.75 104 GLN A CA 1
ATOM 854 C C . GLN A 1 104 ? -1.231 10.056 3.812 1.00 96.75 104 GLN A C 1
ATOM 856 O O . GLN A 1 104 ? -1.659 10.471 4.880 1.00 96.75 104 GLN A O 1
ATOM 861 N N . HIS A 1 105 ? -1.494 8.846 3.334 1.00 97.31 105 HIS A N 1
ATOM 862 C CA . HIS A 1 105 ? -2.358 7.885 3.995 1.00 97.31 105 HIS A CA 1
ATOM 863 C C . HIS A 1 105 ? -1.831 7.485 5.381 1.00 97.31 105 HIS A C 1
ATOM 865 O O . HIS A 1 105 ? -2.521 7.706 6.370 1.00 97.31 105 HIS A O 1
ATOM 871 N N . LEU A 1 106 ? -0.554 7.092 5.480 1.00 96.31 106 LEU A N 1
ATOM 872 C CA . LEU A 1 106 ? 0.109 6.819 6.766 1.00 96.31 106 LEU A CA 1
ATOM 873 C C . LEU A 1 106 ? 0.057 8.031 7.712 1.00 96.31 106 LEU A C 1
ATOM 875 O O . LEU A 1 106 ? -0.113 7.897 8.918 1.00 96.31 106 LEU A O 1
ATOM 879 N N . PHE A 1 107 ? 0.184 9.247 7.172 1.00 97.44 107 PHE A N 1
ATOM 880 C CA . PHE A 1 107 ? 0.052 10.457 7.981 1.00 97.44 107 PHE A CA 1
ATOM 881 C C . PHE A 1 107 ? -1.377 10.640 8.513 1.00 97.44 107 PHE A C 1
ATOM 883 O O . PHE A 1 107 ? -1.549 11.022 9.668 1.00 97.44 107 PHE A O 1
ATOM 890 N N . HIS A 1 108 ? -2.406 10.383 7.703 1.00 96.94 108 HIS A N 1
ATOM 891 C CA . HIS A 1 108 ? -3.796 10.432 8.160 1.00 96.94 108 HIS A CA 1
ATOM 892 C C . HIS A 1 108 ? -4.083 9.359 9.215 1.00 96.94 108 HIS A C 1
ATOM 894 O O . HIS A 1 108 ? -4.759 9.645 10.205 1.00 96.94 108 HIS A O 1
ATOM 900 N N . GLU A 1 109 ? -3.541 8.158 9.040 1.00 97.56 109 GLU A N 1
ATOM 901 C CA . GLU A 1 109 ? -3.635 7.079 10.017 1.00 97.56 109 GLU A CA 1
ATOM 902 C C . GLU A 1 109 ? -3.031 7.488 11.367 1.00 97.56 109 GLU A C 1
ATOM 904 O O . GLU A 1 109 ? -3.733 7.548 12.381 1.00 97.56 109 GLU A O 1
ATOM 909 N N . ASP A 1 110 ? -1.751 7.873 11.357 1.00 97.88 110 ASP A N 1
ATOM 910 C CA . ASP A 1 110 ? -0.978 8.201 12.556 1.00 97.88 110 ASP A CA 1
ATOM 911 C C . ASP A 1 110 ? -1.512 9.429 13.298 1.00 97.88 110 ASP A C 1
ATOM 913 O O . ASP A 1 110 ? -1.439 9.503 14.525 1.00 97.88 110 ASP A O 1
ATOM 917 N N . GLN A 1 111 ? -1.990 10.437 12.563 1.00 97.75 111 GLN A N 1
ATOM 918 C CA . GLN A 1 111 ? -2.356 11.730 13.148 1.00 97.75 111 GLN A CA 1
ATOM 919 C C . GLN A 1 111 ? -3.851 11.886 13.410 1.00 97.75 111 GLN A C 1
ATOM 921 O O . GLN A 1 111 ? -4.235 12.769 14.177 1.00 97.75 111 GLN A O 1
ATOM 926 N N . VAL A 1 112 ? -4.700 11.075 12.774 1.00 96.44 112 VAL A N 1
ATOM 927 C CA . VAL A 1 112 ? -6.157 11.226 12.864 1.00 96.44 112 VAL A CA 1
ATOM 928 C C . VAL A 1 112 ? -6.825 9.912 13.230 1.00 96.44 112 VAL A C 1
ATOM 930 O O . VAL A 1 112 ? -7.461 9.840 14.280 1.00 96.44 112 VAL A O 1
ATOM 933 N N . LEU A 1 113 ? -6.690 8.876 12.399 1.00 97.38 113 LEU A N 1
ATOM 934 C CA . LEU A 1 113 ? -7.467 7.645 12.551 1.00 97.38 113 LEU A CA 1
ATOM 935 C C . LEU A 1 113 ? -7.139 6.905 13.852 1.00 97.38 113 LEU A C 1
ATOM 937 O O . LEU A 1 113 ? -8.051 6.599 14.620 1.00 97.38 113 LEU A O 1
ATOM 941 N N . PHE A 1 114 ? -5.862 6.612 14.112 1.00 96.62 114 PHE A N 1
ATOM 942 C CA . PHE A 1 114 ? -5.466 5.824 15.280 1.00 96.62 114 PHE A CA 1
ATOM 943 C C . PHE A 1 114 ? -5.663 6.572 16.600 1.00 96.62 114 PHE A C 1
ATOM 945 O O . PHE A 1 114 ? -6.239 5.975 17.514 1.00 96.62 114 PHE A O 1
ATOM 952 N N . PRO A 1 115 ? -5.284 7.863 16.732 1.00 97.69 115 PRO A N 1
ATOM 953 C CA . PRO A 1 115 ? -5.610 8.629 17.932 1.00 97.69 115 PRO A CA 1
ATOM 954 C C . PRO A 1 115 ? -7.114 8.646 18.216 1.00 97.69 115 PRO A C 1
ATOM 956 O O . PRO A 1 115 ? -7.528 8.406 19.349 1.00 97.69 115 PRO A O 1
ATOM 959 N N . LEU A 1 116 ? -7.938 8.838 17.181 1.00 97.06 116 LEU A N 1
ATOM 960 C CA . LEU A 1 116 ? -9.389 8.803 17.319 1.00 97.06 116 LEU A CA 1
ATOM 961 C C . LEU A 1 116 ? -9.896 7.419 17.749 1.00 97.06 116 LEU A C 1
ATOM 963 O O . LEU A 1 116 ? -10.759 7.326 18.619 1.00 97.06 116 LEU A O 1
ATOM 967 N N . ALA A 1 117 ? -9.378 6.340 17.158 1.00 96.25 117 ALA A N 1
ATOM 968 C CA . ALA A 1 117 ? -9.751 4.979 17.534 1.00 96.25 117 ALA A CA 1
ATOM 969 C C . ALA A 1 117 ? -9.457 4.700 19.011 1.00 96.25 117 ALA A C 1
ATOM 971 O O . ALA A 1 117 ? -10.316 4.161 19.707 1.00 96.25 117 ALA A O 1
ATOM 972 N N . LEU A 1 118 ? -8.294 5.128 19.508 1.00 96.19 118 LEU A N 1
ATOM 973 C CA . LEU A 1 118 ? -7.929 5.003 20.920 1.00 96.19 118 LEU A CA 1
ATOM 974 C C . LEU A 1 118 ? -8.852 5.813 21.839 1.00 96.19 118 LEU A C 1
ATOM 976 O O . LEU A 1 118 ? -9.209 5.344 22.917 1.00 96.19 118 LEU A O 1
ATOM 980 N N . GLU A 1 119 ? -9.265 7.008 21.417 1.00 96.00 119 GLU A N 1
ATOM 981 C CA . GLU A 1 119 ? -10.136 7.878 22.213 1.00 96.00 119 GLU A CA 1
ATOM 982 C C . GLU A 1 119 ? -11.597 7.385 22.237 1.00 96.00 119 GLU A C 1
ATOM 984 O O . GLU A 1 119 ? -12.297 7.531 23.239 1.00 96.00 119 GLU A O 1
ATOM 989 N N . MET A 1 120 ? -12.066 6.773 21.145 1.00 95.38 120 MET A N 1
ATOM 990 C CA . MET A 1 120 ? -13.458 6.329 20.979 1.00 95.38 120 MET A CA 1
ATOM 991 C C . MET A 1 120 ? -13.702 4.871 21.403 1.00 95.38 120 MET A C 1
ATOM 993 O O . MET A 1 120 ? -14.833 4.495 21.741 1.00 95.38 120 MET A O 1
ATOM 997 N N . ILE A 1 121 ? -12.672 4.023 21.375 1.00 93.38 121 ILE A N 1
ATOM 998 C CA . ILE A 1 121 ? -12.730 2.611 21.773 1.00 93.38 121 ILE A CA 1
ATOM 999 C C . ILE A 1 121 ? -12.046 2.472 23.137 1.00 93.38 121 ILE A C 1
ATOM 1001 O O . ILE A 1 121 ? -10.899 2.055 23.252 1.00 93.38 121 ILE A O 1
ATOM 1005 N N . VAL A 1 122 ? -12.769 2.858 24.188 1.00 92.06 122 VAL A N 1
ATOM 1006 C CA . VAL A 1 122 ? -12.220 2.945 25.554 1.00 92.06 122 VAL A CA 1
ATOM 1007 C C . VAL A 1 122 ? -12.232 1.626 26.330 1.00 92.06 122 VAL A C 1
ATOM 1009 O O . VAL A 1 122 ? -11.560 1.515 27.350 1.00 92.06 122 VAL A O 1
ATOM 1012 N N . ASP A 1 123 ? -13.012 0.640 25.882 1.00 93.31 123 ASP A N 1
ATOM 1013 C CA . ASP A 1 123 ? -13.167 -0.651 26.559 1.00 93.31 123 ASP A CA 1
ATOM 1014 C C . ASP A 1 123 ? -12.037 -1.621 26.149 1.00 93.31 123 ASP A C 1
ATOM 1016 O O . ASP A 1 123 ? -11.955 -1.989 24.970 1.00 93.31 123 ASP A O 1
ATOM 1020 N N . PRO A 1 124 ? -11.177 -2.066 27.086 1.00 91.81 124 PRO A N 1
ATOM 1021 C CA . PRO A 1 124 ? -10.102 -3.015 26.798 1.00 91.81 124 PRO A CA 1
ATOM 1022 C C . PRO A 1 124 ? -10.590 -4.357 26.237 1.00 91.81 124 PRO A C 1
ATOM 1024 O O . PRO A 1 124 ? -9.917 -4.940 25.387 1.00 91.81 124 PRO A O 1
ATOM 1027 N N . ASP A 1 125 ? -11.775 -4.827 26.637 1.00 94.94 125 ASP A N 1
ATOM 1028 C CA . ASP A 1 125 ? -12.316 -6.107 26.161 1.00 94.94 125 ASP A CA 1
ATOM 1029 C C . ASP A 1 125 ? -12.686 -6.042 24.671 1.00 94.94 125 ASP A C 1
ATOM 1031 O O . ASP A 1 125 ? -12.710 -7.060 23.970 1.00 94.94 125 ASP A O 1
ATOM 1035 N N . ILE A 1 126 ? -12.964 -4.840 24.154 1.00 92.88 126 ILE A N 1
ATOM 1036 C CA . ILE A 1 126 ? -13.151 -4.623 22.719 1.00 92.88 126 ILE A CA 1
ATOM 1037 C C . ILE A 1 126 ? -11.821 -4.785 21.984 1.00 92.88 126 ILE A C 1
ATOM 1039 O O . ILE A 1 126 ? -11.797 -5.427 20.936 1.00 92.88 126 ILE A O 1
ATOM 1043 N N . TRP A 1 127 ? -10.720 -4.258 22.522 1.00 94.31 127 TRP A N 1
ATOM 1044 C CA . TRP A 1 127 ? -9.405 -4.381 21.890 1.00 94.31 127 TRP A CA 1
ATOM 1045 C C . TRP A 1 127 ? -8.914 -5.827 21.819 1.00 94.31 127 TRP A C 1
ATOM 1047 O O . TRP A 1 127 ? -8.331 -6.214 20.807 1.00 94.31 127 TRP A O 1
ATOM 1057 N N . GLU A 1 128 ? -9.219 -6.659 22.816 1.00 93.44 128 GLU A N 1
ATOM 1058 C CA . GLU A 1 128 ? -8.923 -8.097 22.749 1.00 93.44 128 GLU A CA 1
ATOM 1059 C C . GLU A 1 128 ? -9.721 -8.808 21.643 1.00 93.44 128 GLU A C 1
ATOM 1061 O O . GLU A 1 128 ? -9.181 -9.646 20.912 1.00 93.44 128 GLU A O 1
ATOM 1066 N N . LYS A 1 129 ? -10.990 -8.432 21.438 1.00 91.75 129 LYS A N 1
ATOM 1067 C CA . LYS A 1 129 ? -11.793 -8.944 20.313 1.00 91.75 129 LYS A CA 1
ATOM 1068 C C . LYS A 1 129 ? -11.246 -8.469 18.970 1.00 91.75 129 LYS A C 1
ATOM 1070 O O . LYS A 1 129 ? -11.078 -9.288 18.075 1.00 91.75 129 LYS A O 1
ATOM 1075 N N . VAL A 1 130 ? -10.928 -7.178 18.848 1.00 91.12 130 VAL A N 1
ATOM 1076 C CA . VAL A 1 130 ? -10.312 -6.592 17.645 1.00 91.12 130 VAL A CA 1
ATOM 1077 C C . VAL A 1 130 ? -9.030 -7.339 17.299 1.00 91.12 130 VAL A C 1
ATOM 1079 O O . VAL A 1 130 ? -8.868 -7.781 16.170 1.00 91.12 130 VAL A O 1
ATOM 1082 N N . LYS A 1 131 ? -8.148 -7.554 18.278 1.00 90.88 131 LYS A N 1
ATOM 1083 C CA . LYS A 1 131 ? -6.909 -8.312 18.093 1.00 90.88 131 LYS A CA 1
ATOM 1084 C C . LYS A 1 131 ? -7.174 -9.741 17.624 1.00 90.88 131 LYS A C 1
ATOM 1086 O O . LYS A 1 131 ? -6.494 -10.209 16.719 1.00 90.88 131 LYS A O 1
ATOM 1091 N N . THR A 1 132 ? -8.159 -10.415 18.216 1.00 90.75 132 THR A N 1
ATOM 1092 C CA . THR A 1 132 ? -8.536 -11.783 17.830 1.00 90.75 132 THR A CA 1
ATOM 1093 C C . THR A 1 132 ? -8.975 -11.844 16.369 1.00 90.75 132 THR A C 1
ATOM 1095 O O . THR A 1 132 ? -8.456 -12.671 15.633 1.00 90.75 132 THR A O 1
ATOM 1098 N N . VAL A 1 133 ? -9.852 -10.934 15.934 1.00 89.44 133 VAL A N 1
ATOM 1099 C CA . VAL A 1 133 ? -10.321 -10.880 14.538 1.00 89.44 133 VAL A CA 1
ATOM 1100 C C . VAL A 1 133 ? -9.187 -10.482 13.589 1.00 89.44 133 VAL A C 1
ATOM 1102 O O . VAL A 1 133 ? -9.026 -11.080 12.535 1.00 89.44 133 VAL A O 1
ATOM 1105 N N . CYS A 1 134 ? -8.338 -9.526 13.973 1.00 89.00 134 CYS A N 1
ATOM 1106 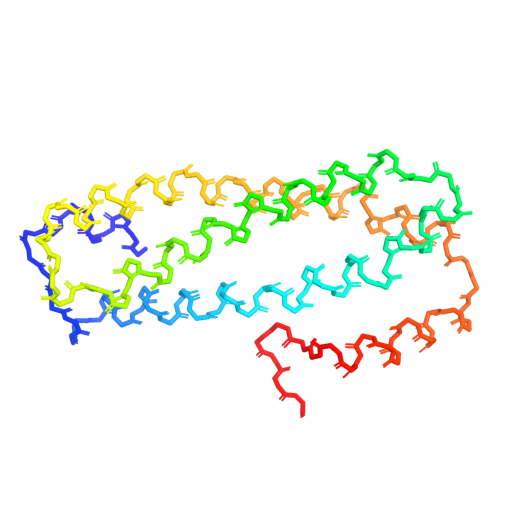C CA . CYS A 1 134 ? -7.170 -9.147 13.178 1.00 89.00 134 CYS A CA 1
ATOM 1107 C C . CYS A 1 134 ? -6.192 -10.311 12.958 1.00 89.00 134 CYS A C 1
ATOM 1109 O O . CYS A 1 134 ? -5.584 -10.373 11.895 1.00 89.00 134 CYS A O 1
ATOM 1111 N N . ASN A 1 135 ? -6.050 -11.234 13.917 1.00 87.00 135 ASN A N 1
ATOM 1112 C CA . ASN A 1 135 ? -5.223 -12.433 13.743 1.00 87.00 135 ASN A CA 1
ATOM 1113 C C . ASN A 1 135 ? -5.779 -13.395 12.677 1.00 87.00 135 ASN A C 1
ATOM 1115 O O . ASN A 1 135 ? -5.037 -14.247 12.205 1.00 87.00 135 ASN A O 1
ATOM 1119 N N . GLU A 1 136 ? -7.060 -13.287 12.306 1.00 87.06 136 GLU A N 1
ATOM 1120 C CA . GLU A 1 136 ? -7.668 -14.097 11.240 1.00 87.06 136 GLU A CA 1
ATOM 1121 C C . GLU A 1 136 ? -7.401 -13.521 9.836 1.00 87.06 136 GLU A C 1
ATOM 1123 O O . GLU A 1 136 ? -7.530 -14.245 8.853 1.00 87.06 136 GLU A O 1
ATOM 1128 N N . ILE A 1 137 ? -7.022 -12.238 9.738 1.00 80.25 137 ILE A N 1
ATOM 1129 C CA . ILE A 1 137 ? -6.807 -11.493 8.478 1.00 80.25 137 ILE A CA 1
ATOM 1130 C C . ILE A 1 137 ? -5.312 -11.486 8.063 1.00 80.25 137 ILE A C 1
ATOM 1132 O O . ILE A 1 137 ? -4.960 -10.949 7.018 1.00 80.25 137 ILE A O 1
ATOM 1136 N N . ASP A 1 138 ? -4.440 -12.146 8.838 1.00 76.31 138 ASP A N 1
ATOM 1137 C CA . ASP A 1 138 ? -2.972 -12.131 8.704 1.00 76.31 138 ASP A CA 1
ATOM 1138 C C . ASP A 1 138 ? -2.338 -10.729 8.879 1.00 76.31 138 ASP A C 1
ATOM 1140 O O . ASP A 1 138 ? -3.010 -9.699 9.031 1.00 76.31 138 ASP A O 1
ATOM 1144 N N . TYR A 1 139 ? -1.005 -10.681 8.964 1.00 78.50 139 TYR A N 1
ATOM 1145 C CA . TYR A 1 139 ? -0.253 -9.442 9.162 1.00 78.50 139 TYR A CA 1
ATOM 1146 C C . TYR A 1 139 ? 0.677 -9.160 7.982 1.00 78.50 139 TYR A C 1
ATOM 1148 O O . TYR A 1 139 ? 1.515 -9.982 7.626 1.00 78.50 139 TYR A O 1
ATOM 1156 N N . CYS A 1 140 ? 0.626 -7.921 7.479 1.00 73.69 140 CYS A 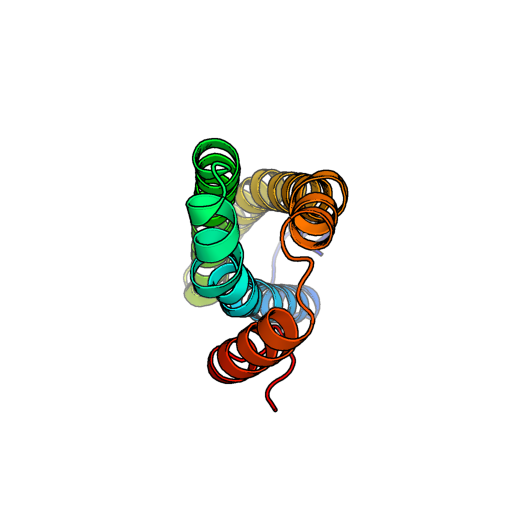N 1
ATOM 1157 C CA . CYS A 1 140 ? 1.487 -7.445 6.396 1.00 73.69 140 CYS A CA 1
ATOM 1158 C C . CYS A 1 140 ? 2.968 -7.790 6.646 1.00 73.69 140 CYS A C 1
ATOM 1160 O O . CYS A 1 140 ? 3.623 -7.213 7.521 1.00 73.69 140 CYS A O 1
ATOM 1162 N N . GLY A 1 141 ? 3.507 -8.709 5.841 1.00 58.44 141 GLY A N 1
ATOM 1163 C CA . GLY A 1 141 ? 4.907 -9.141 5.907 1.00 58.44 141 GLY A CA 1
ATOM 1164 C C . GLY A 1 141 ? 5.261 -10.023 7.114 1.00 58.44 141 GLY A C 1
ATOM 1165 O O . GLY A 1 141 ? 6.445 -10.276 7.347 1.00 58.44 141 GLY A O 1
ATOM 1166 N N . ILE A 1 142 ? 4.265 -10.488 7.873 1.00 55.09 142 ILE A N 1
ATOM 1167 C CA . ILE A 1 142 ? 4.386 -11.425 8.992 1.00 55.09 142 ILE A CA 1
ATOM 1168 C C . ILE A 1 142 ? 3.310 -12.503 8.814 1.00 55.09 142 ILE A C 1
ATOM 1170 O O . ILE A 1 142 ? 2.179 -12.346 9.258 1.00 55.09 142 ILE A O 1
ATOM 1174 N N . HIS A 1 143 ? 3.681 -13.622 8.200 1.00 52.69 143 HIS A N 1
ATOM 1175 C CA . HIS A 1 143 ? 2.856 -14.828 8.241 1.00 52.69 143 HIS A CA 1
ATOM 1176 C C . HIS A 1 143 ? 3.121 -15.529 9.580 1.00 52.69 143 HIS A C 1
ATOM 1178 O O . HIS A 1 143 ? 4.275 -15.881 9.858 1.00 52.69 143 HIS A O 1
ATOM 1184 N N . LEU A 1 144 ? 2.096 -15.644 10.429 1.00 47.22 144 LEU A N 1
ATOM 1185 C CA . LEU A 1 144 ? 2.179 -16.299 11.744 1.00 47.22 144 LEU A CA 1
ATOM 1186 C C . LEU A 1 144 ? 1.999 -17.819 11.652 1.00 47.22 144 LEU A C 1
ATOM 1188 O O . LEU A 1 144 ? 1.192 -18.290 10.822 1.00 47.22 144 LEU A O 1
#

Foldseek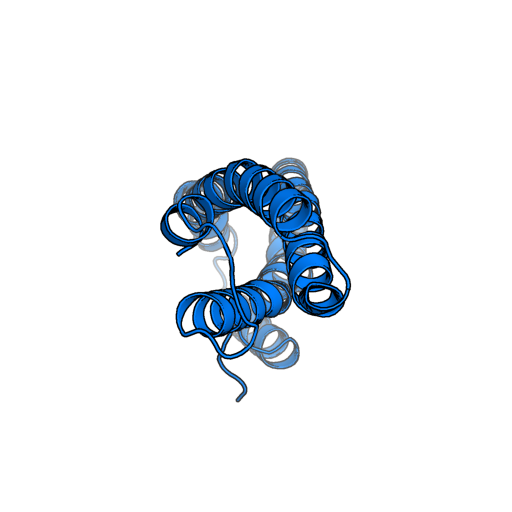 3Di:
DLVVLLPDPDDDCPDPVLVVLQVVLLLLQLCVLVVCLCLVQQQVLVVVVPCNVVSVVLVVLVVQLNVLSVQSNVLSVCVVVDDSVRSSVSSVVSCVRNVVSVVVSVVCCVPPRVVVSCVRVPDVVSVVVSVVVSVVSAHRVDDD

Secondary structure (DSSP, 8-state):
-HHHHHT-S---TTSHHHHHHHHHHHHHHTHHHHHHHIIIIIHHHHHTTT-HHHHHHHHHHHHHHHHHHHHHHHHHHTGGGS-HHHHHHHHHHHHHHHHHHHHHHHHHIIIIIHHHHHHH---HHHHHHHHHHHTTS-BTTB--

Sequence (144 aa):
VSMHILTLNSLSDTSREFMRLSHITEHLNALEEHLDRENDVIFPMLKSRGWETLCRSVENEHIYIRTAIHDLTKLILVFRNTNFTVFKNQLNSLTKYLCPALKQHLFHEDQVLFPLALEMIVDPDIWEKVKTVCNEIDYCGIHL

pLDDT: mean 93.62, std 7.93, range [47.22, 98.19]